Protein AF-A0A1Q3RLN7-F1 (afdb_monomer)

Secondary structure (DSSP, 8-state):
-------TTSHHHHTTTEEEBTTS-EEEHHHHTT--HHHHTTBTT--HHHHHHHHHHHHHH-S-SSGGGGGGSTT--HHHHHHHH-----

Nearest PDB structures (foldseek):
  2edu-assembly1_A  TM=8.803E-01  e=1.850E-03  Homo sapiens
  3bzk-assembly1_A  TM=9.707E-01  e=1.228E-02  Pseudomonas aeruginosa
  2oce-assembly1_A  TM=9.574E-01  e=7.576E-02  Pseudomonas aeruginosa PAO1
  5ol9-assembly1_A  TM=7.012E-01  e=3.659E-02  Homo sapiens
  6rid-assembly1_B  TM=3.649E-01  e=2.156E+00  Vaccinia virus GLV-1h68

Mean predicted aligned error: 8.16 Å

Structure (mmCIF, N/CA/C/O backbone):
data_AF-A0A1Q3RLN7-F1
#
_entry.id   AF-A0A1Q3RLN7-F1
#
loop_
_atom_site.group_PDB
_atom_site.id
_atom_site.type_symbol
_atom_site.label_atom_id
_atom_site.label_alt_id
_atom_site.label_comp_id
_atom_site.label_asym_id
_atom_site.label_entity_id
_atom_site.label_seq_id
_atom_site.pdbx_PDB_ins_code
_atom_site.Cartn_x
_atom_site.Cartn_y
_atom_site.Cartn_z
_atom_site.occupancy
_atom_site.B_iso_or_equiv
_atom_site.auth_seq_id
_atom_site.auth_comp_id
_atom_site.auth_asym_id
_atom_site.auth_atom_id
_atom_site.pdbx_PDB_model_num
ATOM 1 N N . MET A 1 1 ? -18.219 28.544 -2.521 1.00 46.22 1 MET A N 1
ATOM 2 C CA . MET A 1 1 ? -17.900 27.933 -3.828 1.00 46.22 1 MET A CA 1
ATOM 3 C C . MET A 1 1 ? -17.042 26.720 -3.525 1.00 46.22 1 MET A C 1
ATOM 5 O O . MET A 1 1 ? -15.967 26.913 -2.976 1.00 46.22 1 MET A O 1
ATOM 9 N N . GLY A 1 2 ? -17.552 25.513 -3.766 1.00 42.66 2 GLY A N 1
ATOM 10 C CA . GLY A 1 2 ? -16.890 24.253 -3.411 1.00 42.66 2 GLY A CA 1
ATOM 11 C C . GLY A 1 2 ? -17.769 23.385 -2.517 1.00 42.66 2 GLY A C 1
ATOM 12 O O . GLY A 1 2 ? -17.465 23.193 -1.347 1.00 42.66 2 GLY A O 1
ATOM 13 N N . GLU A 1 3 ? -18.899 22.937 -3.056 1.00 49.66 3 GLU A N 1
ATOM 14 C CA . GLU A 1 3 ? -19.680 21.849 -2.473 1.00 49.66 3 GLU A CA 1
ATOM 15 C C . GLU A 1 3 ? -18.854 20.559 -2.550 1.00 49.66 3 GLU A C 1
ATOM 17 O O . GLU A 1 3 ? -18.391 20.187 -3.626 1.00 49.66 3 GLU A O 1
ATOM 22 N N . ALA A 1 4 ? -18.685 19.866 -1.428 1.00 47.47 4 ALA A N 1
ATOM 23 C CA . ALA A 1 4 ? -18.349 18.450 -1.432 1.00 47.47 4 ALA A CA 1
ATOM 24 C C . ALA A 1 4 ? -19.325 17.753 -0.489 1.00 47.47 4 ALA A C 1
ATOM 26 O O . ALA A 1 4 ? -19.112 17.609 0.712 1.00 47.47 4 ALA A O 1
ATOM 27 N N . VAL A 1 5 ? -20.458 17.420 -1.094 1.00 47.47 5 VAL A N 1
ATOM 28 C CA . VAL A 1 5 ? -21.442 16.450 -0.643 1.00 47.47 5 VAL A CA 1
ATOM 29 C C . VAL A 1 5 ? -20.751 15.194 -0.097 1.00 47.47 5 VAL A C 1
ATOM 31 O O . VAL A 1 5 ? -20.230 14.379 -0.850 1.00 47.47 5 VAL A O 1
ATOM 34 N N . THR A 1 6 ? -20.770 14.987 1.217 1.00 48.53 6 THR A N 1
ATOM 35 C CA . THR A 1 6 ? -20.630 13.642 1.789 1.00 48.53 6 THR A CA 1
ATOM 36 C C . THR A 1 6 ? -22.014 13.002 1.820 1.00 48.53 6 THR A C 1
ATOM 38 O O . THR A 1 6 ? -22.591 12.741 2.873 1.00 48.53 6 THR A O 1
ATOM 41 N N . ASP A 1 7 ? -22.581 12.795 0.626 1.00 43.16 7 ASP A N 1
ATOM 42 C CA . ASP A 1 7 ? -23.738 11.922 0.469 1.00 43.16 7 ASP A CA 1
ATOM 43 C C . ASP A 1 7 ? -23.272 10.481 0.708 1.00 43.16 7 ASP A C 1
ATOM 45 O O . ASP A 1 7 ? -22.518 9.885 -0.065 1.00 43.16 7 ASP A O 1
ATOM 49 N N . ASN A 1 8 ? -23.687 9.954 1.853 1.00 48.88 8 ASN A N 1
ATOM 50 C CA . ASN A 1 8 ? -23.270 8.672 2.404 1.00 48.88 8 ASN A CA 1
ATOM 51 C C . ASN A 1 8 ? -24.007 7.479 1.748 1.00 48.88 8 ASN A C 1
ATOM 53 O O . ASN A 1 8 ? -24.222 6.458 2.392 1.00 48.88 8 ASN A O 1
ATOM 57 N N . SER A 1 9 ? -24.446 7.610 0.486 1.00 42.25 9 SER A N 1
ATOM 58 C CA . SER A 1 9 ? -25.119 6.543 -0.281 1.00 42.25 9 SER A CA 1
ATOM 59 C C . SER A 1 9 ? -24.479 6.232 -1.642 1.00 42.25 9 SER A C 1
ATOM 61 O O . SER A 1 9 ? -24.860 5.245 -2.261 1.00 42.25 9 SER A O 1
ATOM 63 N N . SER A 1 10 ? -23.463 6.987 -2.081 1.00 47.78 10 SER A N 1
ATOM 64 C CA . SER A 1 10 ? -22.672 6.670 -3.296 1.00 47.78 10 SER A CA 1
ATOM 65 C C . SER A 1 10 ? -21.234 6.211 -2.998 1.00 47.78 10 SER A C 1
ATOM 67 O O . SER A 1 10 ? -20.443 5.979 -3.909 1.00 47.78 10 SER A O 1
ATOM 69 N N . GLN A 1 11 ? -20.869 6.077 -1.719 1.00 46.25 11 GLN A N 1
ATOM 70 C CA . GLN A 1 11 ? -19.492 5.781 -1.297 1.00 46.25 11 GLN A CA 1
ATOM 71 C C . GLN A 1 11 ? -19.049 4.325 -1.539 1.00 46.25 11 GLN A C 1
ATOM 73 O O . GLN A 1 11 ? -17.858 4.037 -1.479 1.00 46.25 11 GLN A O 1
ATOM 78 N N . ASN A 1 12 ? -19.966 3.408 -1.866 1.00 48.66 12 ASN A N 1
ATOM 79 C CA . ASN A 1 12 ? -19.619 1.996 -2.071 1.00 48.66 12 ASN A CA 1
ATOM 80 C C . ASN A 1 12 ? -18.971 1.700 -3.442 1.00 48.66 12 ASN A C 1
ATOM 82 O O . ASN A 1 12 ? -18.243 0.718 -3.556 1.00 48.66 12 ASN A O 1
ATOM 86 N N . ASP A 1 13 ? -19.155 2.556 -4.455 1.00 53.50 13 ASP A N 1
ATOM 87 C CA . ASP A 1 13 ? -18.584 2.352 -5.800 1.00 53.50 13 ASP A CA 1
ATOM 88 C C . ASP A 1 13 ? -17.207 3.026 -5.996 1.00 53.50 13 ASP A C 1
ATOM 90 O O . ASP A 1 13 ? -16.407 2.592 -6.825 1.00 53.50 13 ASP A O 1
ATOM 94 N N . LEU A 1 14 ? -16.873 4.061 -5.212 1.00 53.81 14 LEU A N 1
ATOM 95 C CA . LEU A 1 14 ? -15.588 4.780 -5.327 1.00 53.81 14 LEU A CA 1
ATOM 96 C C . LEU A 1 14 ? -14.437 4.115 -4.558 1.00 53.81 14 LEU A C 1
ATOM 98 O O . LEU A 1 14 ? -13.272 4.273 -4.934 1.00 53.81 14 LEU A O 1
ATOM 102 N N . ASN A 1 15 ? -14.762 3.313 -3.543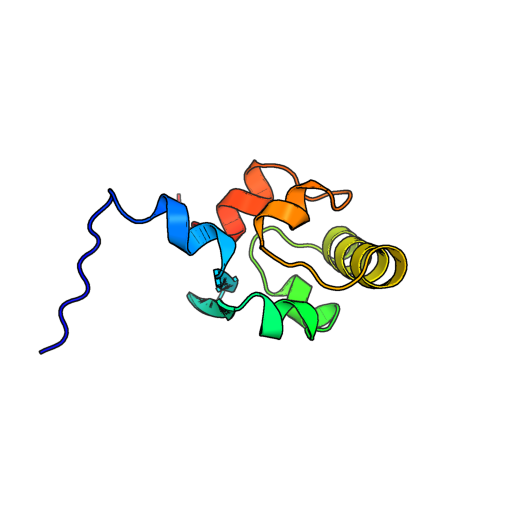 1.00 59.09 15 ASN A N 1
ATOM 103 C CA . ASN A 1 15 ? -13.800 2.579 -2.719 1.00 59.09 15 ASN A CA 1
ATOM 104 C C . ASN A 1 15 ? -13.037 1.485 -3.497 1.00 59.09 15 ASN A C 1
ATOM 106 O O . ASN A 1 15 ? -12.027 0.980 -3.023 1.00 59.09 15 ASN A O 1
ATOM 110 N N . SER A 1 16 ? -13.450 1.143 -4.723 1.00 64.56 16 SER A N 1
ATOM 111 C CA . SER A 1 16 ? -12.665 0.248 -5.591 1.00 64.56 16 SER A CA 1
ATOM 112 C C . SER A 1 16 ? -11.523 0.954 -6.335 1.00 64.56 16 SER A C 1
ATOM 114 O O . SER A 1 16 ? -10.566 0.295 -6.746 1.00 64.56 16 SER A O 1
ATOM 116 N N . LEU A 1 17 ? -11.587 2.279 -6.504 1.00 71.94 17 LEU A N 1
ATOM 117 C CA . LEU A 1 17 ? -10.707 3.023 -7.417 1.00 71.94 17 LEU A CA 1
ATOM 118 C C . LEU A 1 17 ? -9.662 3.893 -6.711 1.00 71.94 17 LEU A C 1
ATOM 120 O O . LEU A 1 17 ? -8.637 4.217 -7.324 1.00 71.94 17 LEU A O 1
ATOM 124 N N . TYR A 1 18 ? -9.896 4.248 -5.444 1.00 83.19 18 TYR A N 1
ATOM 125 C CA . TYR A 1 18 ? -9.050 5.173 -4.693 1.00 83.19 18 TYR A CA 1
ATOM 126 C C . TYR A 1 18 ? -8.763 4.711 -3.267 1.00 83.19 18 TYR A C 1
ATOM 128 O O . TYR A 1 18 ? -9.602 4.098 -2.618 1.00 83.19 18 TYR A O 1
ATOM 136 N N . ALA A 1 19 ? -7.581 5.077 -2.781 1.00 86.44 19 ALA A N 1
ATOM 137 C CA . ALA A 1 19 ? -7.124 4.876 -1.415 1.00 86.44 19 ALA A CA 1
ATOM 138 C C . ALA A 1 19 ? -6.550 6.164 -0.838 1.00 86.44 19 ALA A C 1
ATOM 140 O O . ALA A 1 19 ? -6.137 7.054 -1.584 1.00 86.44 19 ALA A O 1
ATOM 141 N N . PHE A 1 20 ? -6.445 6.230 0.485 1.00 83.81 20 PHE A N 1
ATOM 142 C CA . PHE A 1 20 ? -5.947 7.408 1.182 1.00 83.81 20 PHE A CA 1
ATOM 143 C C . PHE A 1 20 ? -4.664 7.102 1.952 1.00 83.81 20 PHE A C 1
ATOM 145 O O . PHE A 1 20 ? -4.564 6.134 2.711 1.00 83.81 20 PHE A O 1
ATOM 152 N N . GLN A 1 21 ? -3.656 7.949 1.752 1.00 85.38 21 GLN A N 1
ATOM 153 C CA . GLN A 1 21 ? -2.419 7.914 2.530 1.00 85.38 21 GLN A CA 1
ATOM 154 C C . GLN A 1 21 ? -2.619 8.525 3.922 1.00 85.38 21 GLN A C 1
ATOM 156 O O . GLN A 1 21 ? -3.616 9.192 4.191 1.00 85.38 21 GLN A O 1
ATOM 161 N N . ARG A 1 22 ? -1.628 8.355 4.808 1.00 81.06 22 ARG A N 1
ATOM 162 C CA . ARG A 1 22 ? -1.640 8.933 6.169 1.00 81.06 22 ARG A CA 1
ATOM 163 C C . ARG A 1 22 ? -1.776 10.454 6.205 1.00 81.06 22 ARG A C 1
ATOM 165 O O . ARG A 1 22 ? -2.299 10.984 7.175 1.00 81.06 22 ARG A O 1
ATOM 172 N N . ASP A 1 23 ? -1.308 11.120 5.158 1.00 81.12 23 ASP A N 1
ATOM 173 C CA . ASP A 1 23 ? -1.381 12.574 4.987 1.00 81.12 23 ASP A CA 1
ATOM 174 C C . ASP A 1 23 ? -2.737 13.046 4.412 1.00 81.12 23 ASP A C 1
ATOM 176 O O . ASP A 1 23 ? -2.957 14.232 4.209 1.00 81.12 23 ASP A O 1
ATOM 180 N N . GLY A 1 24 ? -3.664 12.123 4.123 1.00 80.69 24 GLY A N 1
ATOM 181 C CA . GLY A 1 24 ? -4.962 12.424 3.503 1.00 80.69 24 GLY A CA 1
ATOM 182 C C . GLY A 1 24 ? -4.934 12.477 1.972 1.00 80.69 24 GLY A C 1
ATOM 183 O O . GLY A 1 24 ? -5.976 12.637 1.341 1.00 80.69 24 GLY A O 1
ATOM 184 N N . THR A 1 25 ? -3.767 12.296 1.352 1.00 84.56 25 THR A N 1
ATOM 185 C CA . THR A 1 25 ? -3.621 12.267 -0.109 1.00 84.56 25 THR A CA 1
ATOM 186 C C . THR A 1 25 ? -4.346 11.071 -0.721 1.00 84.56 25 THR A C 1
ATOM 188 O O . THR A 1 25 ? -4.045 9.919 -0.394 1.00 84.56 25 THR A O 1
ATOM 191 N N . GLN A 1 26 ? -5.253 11.355 -1.656 1.00 86.69 26 GLN A N 1
ATOM 192 C CA . GLN A 1 26 ? -5.949 10.358 -2.464 1.00 86.69 26 GLN A CA 1
ATOM 193 C C . GLN A 1 26 ? -5.021 9.799 -3.549 1.00 86.69 26 GLN A C 1
ATOM 195 O O . GLN A 1 26 ? -4.332 10.543 -4.246 1.00 86.69 26 GLN A O 1
ATOM 200 N N . VAL A 1 27 ? -5.022 8.48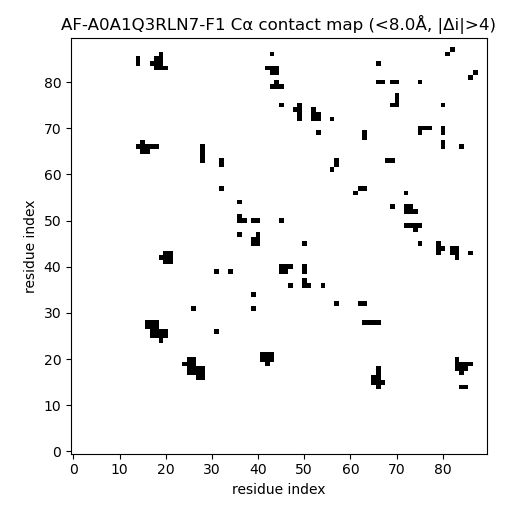0 -3.703 1.00 89.44 27 VAL A N 1
ATOM 201 C CA . VAL A 1 27 ? -4.178 7.737 -4.640 1.00 89.44 27 VAL A CA 1
ATOM 202 C C . VAL A 1 27 ? -5.060 6.810 -5.457 1.00 89.44 27 VAL A C 1
ATOM 204 O O . VAL A 1 27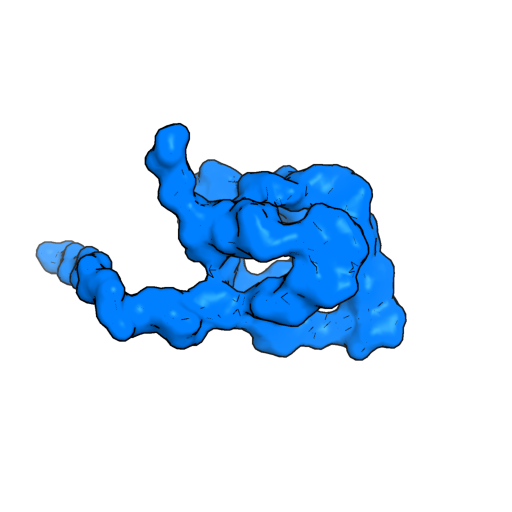 ? -5.832 6.034 -4.898 1.00 89.44 27 VAL A O 1
ATOM 207 N N . SER A 1 28 ? -4.940 6.870 -6.782 1.00 91.31 28 SER A N 1
ATOM 208 C CA . SER A 1 28 ? -5.646 5.947 -7.671 1.00 91.31 28 SER A CA 1
ATOM 209 C C . SER A 1 28 ? -4.954 4.588 -7.755 1.00 91.31 28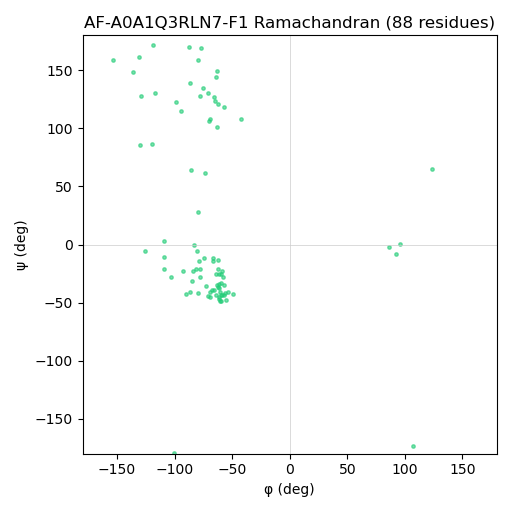 SER A C 1
ATOM 211 O O . SER A 1 28 ? -3.745 4.469 -7.531 1.00 91.31 28 SER A O 1
ATOM 213 N N . ILE A 1 29 ? -5.699 3.555 -8.150 1.00 88.94 29 ILE A N 1
ATOM 214 C CA . ILE A 1 29 ? -5.147 2.203 -8.312 1.00 88.94 29 ILE A CA 1
ATOM 215 C C . ILE A 1 29 ? -3.962 2.154 -9.295 1.00 88.94 29 ILE A C 1
ATOM 217 O O . ILE A 1 29 ? -2.988 1.440 -9.072 1.00 88.94 29 ILE A O 1
ATOM 221 N N . GLU A 1 30 ? -3.975 2.973 -10.351 1.00 90.12 30 GLU A N 1
ATOM 222 C CA . GLU A 1 30 ? -2.872 3.069 -11.314 1.00 90.12 30 GLU A CA 1
ATOM 223 C C . GLU A 1 30 ? -1.588 3.635 -10.699 1.00 90.12 30 GLU A C 1
ATOM 225 O O . GLU A 1 30 ? -0.491 3.175 -11.026 1.00 90.12 30 GLU A O 1
ATOM 230 N N . GLN A 1 31 ? -1.710 4.635 -9.818 1.00 91.56 31 GLN A N 1
ATOM 231 C CA . GLN A 1 31 ? -0.572 5.165 -9.070 1.00 91.56 31 GLN A CA 1
ATOM 232 C C . GLN A 1 31 ? -0.086 4.135 -8.054 1.00 91.56 31 GLN A C 1
ATOM 234 O O . GLN A 1 31 ? 1.106 3.847 -8.008 1.00 91.56 31 GLN A O 1
ATOM 239 N N . PHE A 1 32 ? -1.004 3.505 -7.322 1.00 91.62 32 PHE A N 1
ATOM 240 C CA . PHE A 1 32 ? -0.694 2.449 -6.359 1.00 91.62 32 PHE A CA 1
ATOM 241 C C . PHE A 1 32 ? 0.067 1.278 -6.998 1.00 91.62 32 PHE A C 1
ATOM 243 O O . PHE A 1 32 ? 1.076 0.803 -6.478 1.00 91.62 32 PHE A O 1
ATOM 250 N N . ASN A 1 33 ? -0.334 0.878 -8.205 1.00 92.00 33 ASN A N 1
ATOM 251 C CA . ASN A 1 33 ? 0.352 -0.129 -9.012 1.00 92.00 33 ASN A CA 1
ATOM 252 C C . ASN A 1 33 ? 1.780 0.247 -9.426 1.00 92.00 33 ASN A C 1
ATOM 254 O O . ASN A 1 33 ? 2.508 -0.628 -9.893 1.00 92.00 33 ASN A O 1
ATOM 258 N N . LYS A 1 34 ? 2.196 1.505 -9.274 1.00 92.06 34 LYS A N 1
ATOM 259 C CA . LYS A 1 34 ? 3.551 1.993 -9.578 1.00 92.06 34 LYS A CA 1
ATOM 260 C C . LYS A 1 34 ? 4.354 2.335 -8.323 1.00 92.06 34 LYS A C 1
ATOM 262 O O . LYS A 1 34 ? 5.563 2.519 -8.427 1.00 92.06 34 LYS A O 1
ATOM 267 N N . MET A 1 35 ? 3.712 2.368 -7.157 1.00 93.62 35 MET A N 1
ATOM 268 C CA . MET A 1 35 ? 4.354 2.699 -5.888 1.00 93.62 35 MET A CA 1
ATOM 269 C C . MET A 1 35 ? 5.431 1.689 -5.498 1.00 93.62 35 MET A C 1
ATOM 271 O O . MET A 1 35 ? 5.366 0.491 -5.824 1.00 93.62 35 MET A O 1
ATOM 275 N N . THR A 1 36 ? 6.433 2.206 -4.791 1.00 93.38 36 THR A N 1
ATOM 276 C CA . THR A 1 36 ? 7.530 1.430 -4.213 1.00 93.38 36 THR A CA 1
ATOM 277 C C . THR A 1 36 ? 7.157 0.907 -2.829 1.00 93.38 36 THR A C 1
ATOM 279 O O . THR A 1 36 ? 6.158 1.302 -2.231 1.00 93.38 36 THR A O 1
ATOM 282 N N . LEU A 1 37 ? 7.990 0.015 -2.291 1.00 92.19 37 LEU A N 1
ATOM 283 C CA . LEU A 1 37 ? 7.812 -0.531 -0.946 1.00 92.19 37 LEU A CA 1
ATOM 284 C C . LEU A 1 37 ? 7.685 0.572 0.117 1.00 92.19 37 LEU A C 1
ATOM 286 O O . LEU A 1 37 ? 6.865 0.454 1.025 1.00 92.19 37 LEU A O 1
ATOM 290 N N . GLU A 1 38 ? 8.487 1.631 0.007 1.00 92.12 38 GLU A N 1
ATOM 291 C CA . GLU A 1 38 ? 8.482 2.746 0.958 1.00 92.12 38 GLU A CA 1
ATOM 292 C C . GLU A 1 38 ? 7.203 3.579 0.862 1.00 92.12 38 GLU A C 1
ATOM 294 O O . GLU A 1 38 ? 6.620 3.910 1.892 1.00 92.12 38 GLU A O 1
ATOM 299 N N . GLU A 1 39 ? 6.706 3.838 -0.349 1.00 91.88 39 GLU A N 1
ATOM 300 C CA . GLU A 1 39 ? 5.442 4.558 -0.537 1.00 91.88 39 GLU A CA 1
ATOM 301 C C . GLU A 1 39 ? 4.241 3.750 -0.042 1.00 91.88 39 GLU A C 1
ATOM 303 O O . GLU A 1 39 ? 3.364 4.284 0.632 1.00 91.88 39 GLU A O 1
ATOM 308 N N . LEU A 1 40 ? 4.233 2.434 -0.272 1.00 91.62 40 LEU A N 1
ATOM 309 C CA . LEU A 1 40 ? 3.194 1.547 0.257 1.00 91.62 40 LEU A CA 1
ATOM 310 C C . LEU A 1 40 ? 3.164 1.549 1.795 1.00 91.62 40 LEU A C 1
ATOM 312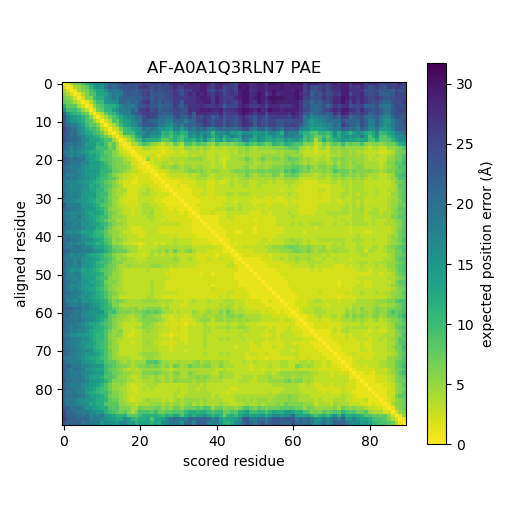 O O . LEU A 1 40 ? 2.091 1.483 2.391 1.00 91.62 40 LEU A O 1
ATOM 316 N N . LYS A 1 41 ? 4.319 1.685 2.460 1.00 91.44 41 LYS A N 1
ATOM 317 C CA . LYS A 1 41 ? 4.400 1.830 3.928 1.00 91.44 41 LYS A CA 1
ATOM 318 C C . LYS A 1 41 ? 3.801 3.148 4.440 1.00 91.44 41 LYS A C 1
ATOM 320 O O . LYS A 1 41 ? 3.559 3.267 5.642 1.00 91.44 41 LYS A O 1
ATOM 325 N N . ASN A 1 42 ? 3.543 4.123 3.565 1.00 89.56 42 ASN A N 1
ATOM 326 C CA . ASN A 1 42 ? 2.921 5.395 3.931 1.00 89.56 42 ASN A CA 1
ATOM 327 C C . ASN A 1 42 ? 1.389 5.312 4.075 1.00 89.56 42 ASN A C 1
ATOM 329 O O . ASN A 1 42 ? 0.748 6.273 4.502 1.00 89.56 42 ASN A O 1
ATOM 333 N N . PHE A 1 43 ? 0.784 4.167 3.754 1.00 88.81 43 PHE A N 1
ATOM 334 C CA . PHE A 1 43 ? -0.646 3.937 3.938 1.00 88.81 43 PHE A CA 1
ATOM 335 C C . PHE A 1 43 ? -0.945 3.424 5.345 1.00 88.81 43 PHE A C 1
ATOM 337 O O . PHE A 1 43 ? -0.251 2.563 5.896 1.00 88.81 43 PHE A O 1
ATOM 344 N N . THR A 1 44 ? -2.026 3.924 5.936 1.00 84.38 44 THR A N 1
ATOM 345 C CA . THR A 1 44 ? -2.473 3.475 7.255 1.00 84.38 44 THR A CA 1
ATOM 346 C C . THR A 1 44 ? -2.838 1.991 7.209 1.00 84.38 44 THR A C 1
ATOM 348 O O . THR A 1 44 ? -3.715 1.574 6.464 1.00 84.38 44 THR A O 1
ATOM 351 N N . GLY A 1 45 ? -2.171 1.167 8.023 1.00 83.06 45 GLY A N 1
ATOM 352 C CA . GLY A 1 45 ? -2.430 -0.278 8.094 1.00 83.06 45 GLY A CA 1
ATOM 353 C C . GLY A 1 45 ? -1.571 -1.148 7.165 1.00 83.06 45 GLY A C 1
ATOM 354 O O . GLY A 1 45 ? -1.555 -2.376 7.345 1.00 83.06 45 GLY A O 1
ATOM 355 N N . ILE A 1 46 ? -0.789 -0.547 6.260 1.00 89.62 46 ILE A N 1
ATOM 356 C CA . ILE A 1 46 ? 0.236 -1.243 5.471 1.00 89.62 46 ILE A CA 1
ATOM 357 C C . ILE A 1 46 ? 1.590 -1.113 6.175 1.00 89.62 46 ILE A C 1
ATOM 359 O O . ILE A 1 46 ? 2.146 -0.032 6.328 1.00 89.62 46 ILE A O 1
ATOM 363 N N . GLY A 1 47 ? 2.121 -2.250 6.627 1.00 89.06 47 GLY A N 1
ATOM 364 C CA . GLY A 1 47 ? 3.488 -2.356 7.142 1.00 89.06 47 GLY A CA 1
ATOM 365 C C . GLY A 1 47 ? 4.435 -2.947 6.100 1.00 89.06 47 GLY A C 1
ATOM 366 O O . GLY A 1 47 ? 4.009 -3.329 5.015 1.00 89.06 47 GLY A O 1
ATOM 367 N N . GLU A 1 48 ? 5.708 -3.103 6.455 1.00 91.88 48 GLU A N 1
ATOM 368 C CA . GLU A 1 48 ? 6.749 -3.631 5.559 1.00 91.88 48 GLU A CA 1
ATOM 369 C C . GLU A 1 48 ? 6.409 -5.001 4.957 1.00 91.88 48 GLU A C 1
ATOM 371 O O . GLU A 1 48 ? 6.466 -5.172 3.742 1.00 91.88 48 GLU A O 1
ATOM 376 N N . VAL A 1 49 ? 5.957 -5.946 5.788 1.00 92.19 49 VAL A N 1
ATOM 377 C CA . VAL A 1 49 ? 5.545 -7.289 5.343 1.00 92.19 49 VAL A CA 1
ATOM 378 C C . VAL A 1 49 ? 4.385 -7.215 4.347 1.00 92.19 49 VAL A C 1
ATOM 380 O O . VAL A 1 49 ? 4.356 -7.936 3.354 1.00 92.19 49 VAL A O 1
ATOM 383 N N . THR A 1 50 ? 3.426 -6.322 4.598 1.00 91.88 50 THR A N 1
ATOM 384 C CA . THR A 1 50 ? 2.263 -6.130 3.728 1.00 91.88 50 THR A CA 1
ATOM 385 C C . THR A 1 50 ? 2.672 -5.470 2.410 1.00 91.88 50 THR A C 1
ATOM 387 O O . THR A 1 50 ? 2.275 -5.940 1.352 1.00 91.88 50 THR A O 1
ATOM 390 N N . ALA A 1 51 ? 3.517 -4.438 2.457 1.00 93.56 51 ALA A N 1
ATOM 391 C CA . ALA A 1 51 ? 4.063 -3.774 1.277 1.00 93.56 51 ALA A CA 1
ATOM 392 C C . ALA A 1 51 ? 4.849 -4.746 0.383 1.00 93.56 51 ALA A C 1
ATOM 394 O O . ALA A 1 51 ? 4.657 -4.760 -0.831 1.00 93.56 51 ALA A O 1
ATOM 395 N N . GLN A 1 52 ? 5.677 -5.612 0.975 1.00 94.19 52 GLN A N 1
ATOM 396 C CA . GLN A 1 52 ? 6.357 -6.674 0.232 1.00 94.19 52 GLN A CA 1
ATOM 397 C C . GLN A 1 52 ? 5.369 -7.639 -0.419 1.00 94.19 52 GLN A C 1
ATOM 399 O O . GLN A 1 52 ? 5.516 -7.944 -1.598 1.00 94.19 52 GLN A O 1
ATOM 404 N N . ALA A 1 53 ? 4.342 -8.077 0.311 1.00 93.62 53 ALA A N 1
ATOM 405 C CA . ALA A 1 53 ? 3.335 -8.981 -0.231 1.00 93.62 53 ALA A CA 1
ATOM 406 C C . ALA A 1 53 ? 2.578 -8.366 -1.422 1.00 93.62 53 ALA A C 1
ATOM 408 O O . ALA A 1 53 ? 2.310 -9.073 -2.390 1.00 93.62 53 ALA A O 1
ATOM 409 N N . ILE A 1 54 ? 2.289 -7.059 -1.392 1.00 92.69 54 ILE A N 1
ATOM 410 C CA . ILE A 1 54 ? 1.674 -6.330 -2.515 1.00 92.69 54 ILE A CA 1
ATOM 411 C C . ILE A 1 54 ? 2.590 -6.380 -3.742 1.00 92.69 54 ILE A C 1
ATOM 413 O O . ILE A 1 54 ? 2.135 -6.687 -4.843 1.00 92.69 54 ILE A O 1
ATOM 417 N N . LEU A 1 55 ? 3.887 -6.111 -3.563 1.00 92.19 55 LEU A N 1
ATOM 418 C CA . 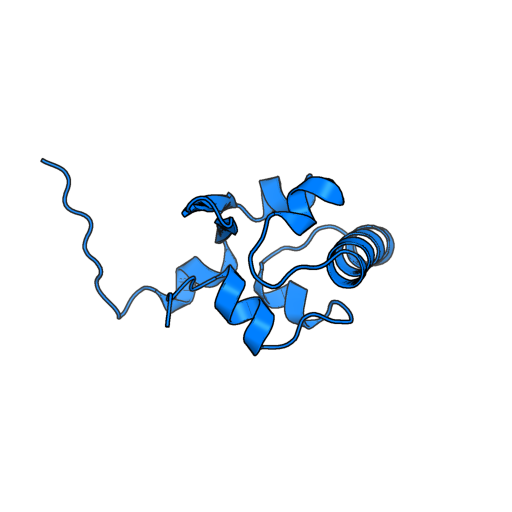LEU A 1 55 ? 4.857 -6.166 -4.657 1.00 92.19 55 LEU A CA 1
ATOM 419 C C . LEU A 1 55 ? 5.009 -7.583 -5.214 1.00 92.19 55 LEU A C 1
ATOM 421 O O . LEU A 1 55 ? 5.034 -7.746 -6.433 1.00 92.19 55 LEU A O 1
ATOM 425 N N . SER A 1 56 ? 5.086 -8.601 -4.355 1.00 92.75 56 SER A N 1
ATOM 426 C CA . SER A 1 56 ? 5.137 -10.005 -4.776 1.00 92.75 56 SER A CA 1
ATOM 427 C C . SER A 1 56 ? 3.890 -10.391 -5.563 1.00 92.75 56 SER A C 1
ATOM 429 O O . SER A 1 56 ? 4.013 -10.877 -6.683 1.00 92.75 56 SER A O 1
ATOM 431 N N . TYR A 1 57 ? 2.701 -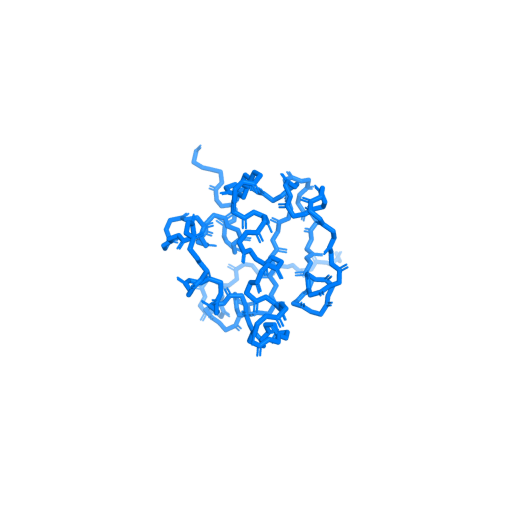10.066 -5.046 1.00 93.50 57 TYR A N 1
ATOM 432 C CA . TYR A 1 57 ? 1.443 -10.314 -5.746 1.00 93.50 57 TYR A CA 1
ATOM 433 C C . TYR A 1 57 ? 1.434 -9.633 -7.115 1.00 93.50 57 TYR A C 1
ATOM 435 O O . TYR A 1 57 ? 1.095 -10.268 -8.108 1.00 93.50 57 TYR A O 1
ATOM 443 N N . ARG A 1 58 ? 1.900 -8.379 -7.204 1.00 90.81 58 ARG A N 1
ATOM 444 C CA . ARG A 1 58 ? 1.980 -7.656 -8.479 1.00 90.81 58 ARG A CA 1
ATOM 445 C C . ARG A 1 58 ? 2.920 -8.314 -9.489 1.00 90.81 58 ARG A C 1
ATOM 447 O O . ARG A 1 58 ? 2.644 -8.288 -10.683 1.00 90.81 58 ARG A O 1
ATOM 454 N N . ASN A 1 59 ? 4.027 -8.891 -9.023 1.00 90.44 59 ASN A N 1
ATOM 455 C CA . ASN A 1 59 ? 4.970 -9.611 -9.881 1.00 90.44 59 ASN A CA 1
ATOM 456 C C . ASN A 1 59 ? 4.422 -10.969 -10.346 1.00 90.44 59 ASN A C 1
ATOM 458 O O . ASN A 1 59 ? 4.690 -11.369 -11.473 1.00 90.44 59 ASN A O 1
ATOM 462 N N . GLU A 1 60 ? 3.665 -11.674 -9.502 1.00 92.56 60 GLU A N 1
ATOM 463 C CA . GLU A 1 60 ? 3.146 -13.014 -9.814 1.00 92.56 60 GLU A CA 1
ATOM 464 C C . GLU A 1 60 ? 1.813 -12.993 -10.577 1.00 92.56 60 GLU A C 1
ATOM 466 O O . GLU A 1 60 ? 1.596 -13.805 -11.475 1.00 92.56 60 GLU A O 1
ATOM 471 N N . LYS A 1 61 ? 0.900 -12.091 -10.204 1.00 91.62 61 LYS A N 1
ATOM 472 C CA . LYS A 1 61 ? -0.468 -11.995 -10.740 1.00 91.62 61 LYS A CA 1
ATOM 473 C C . LYS A 1 61 ? -0.641 -10.860 -11.743 1.00 91.62 61 LYS A C 1
ATOM 475 O O . LYS A 1 61 ? -1.481 -10.973 -12.630 1.00 91.62 61 LYS A O 1
ATO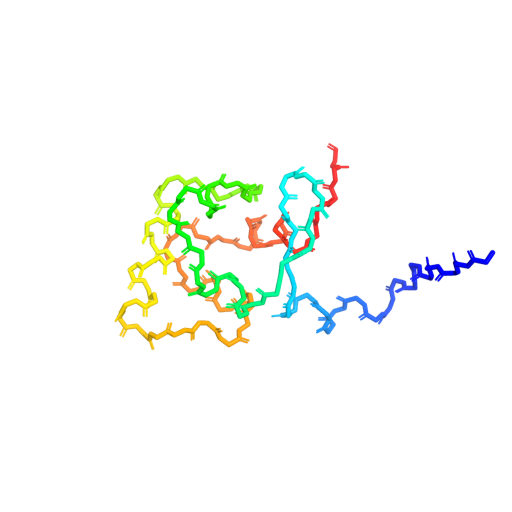M 480 N N . GLY A 1 62 ? 0.150 -9.798 -11.618 1.00 89.62 62 GL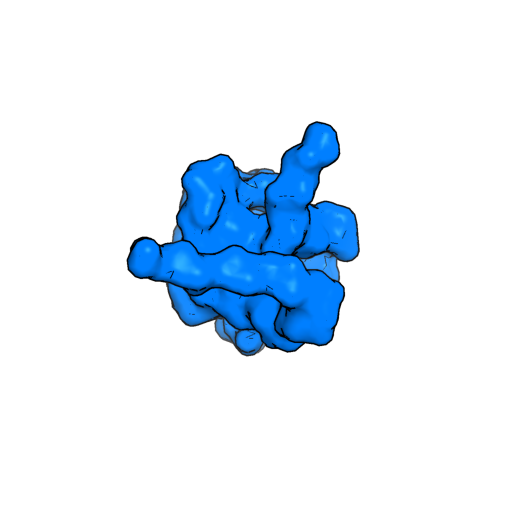Y A N 1
ATOM 481 C CA . GLY A 1 62 ? 0.009 -8.572 -12.400 1.00 89.62 62 GLY A CA 1
ATOM 482 C C . GLY A 1 62 ? -0.556 -7.405 -11.589 1.00 89.62 62 GLY A C 1
ATOM 483 O O . GLY A 1 62 ? -0.696 -7.467 -10.371 1.00 89.62 62 GLY A O 1
ATOM 484 N N . GLN A 1 63 ? -0.833 -6.299 -12.275 1.00 90.38 63 GLN A N 1
ATOM 485 C CA . GLN A 1 63 ? -1.368 -5.081 -11.661 1.00 90.38 63 GLN A CA 1
ATOM 486 C C . GLN A 1 63 ? -2.763 -5.310 -11.072 1.00 90.38 63 GLN A C 1
ATOM 488 O O . GLN A 1 63 ? -3.567 -6.036 -11.647 1.00 90.38 63 GLN A O 1
ATOM 493 N N . PHE A 1 64 ? -3.045 -4.650 -9.951 1.00 90.62 64 PHE A N 1
ATOM 494 C CA . PHE A 1 64 ? -4.365 -4.660 -9.332 1.00 90.62 64 PHE A CA 1
ATOM 495 C C . PHE A 1 64 ? -5.339 -3.848 -10.188 1.00 90.62 64 PHE A C 1
ATOM 497 O O . PHE A 1 64 ? -5.045 -2.705 -10.544 1.00 90.62 64 PHE A O 1
ATOM 504 N N . ALA A 1 65 ? -6.502 -4.405 -10.500 1.00 88.31 65 ALA A N 1
ATOM 505 C CA . ALA A 1 65 ? -7.579 -3.686 -11.171 1.00 88.31 65 ALA A CA 1
ATOM 506 C C . ALA A 1 65 ? -8.349 -2.787 -10.194 1.00 88.31 65 ALA A C 1
ATOM 508 O O . ALA A 1 65 ? -8.912 -1.765 -10.586 1.00 88.31 65 ALA A O 1
ATOM 509 N N . SER A 1 66 ? -8.390 -3.158 -8.914 1.00 88.75 66 SER A N 1
ATOM 510 C CA . SER A 1 66 ? -9.095 -2.415 -7.867 1.00 88.75 66 SER A CA 1
ATOM 511 C C . SER A 1 66 ? -8.464 -2.661 -6.503 1.00 88.75 66 SER A C 1
ATOM 513 O O . SER A 1 66 ? -7.798 -3.674 -6.287 1.00 88.75 66 SER A O 1
ATOM 515 N N . PHE A 1 67 ? -8.699 -1.751 -5.559 1.00 88.19 67 PHE A N 1
ATOM 516 C CA . PHE A 1 67 ? -8.201 -1.913 -4.193 1.00 88.19 67 PHE A CA 1
ATOM 517 C C . PHE A 1 67 ? -8.803 -3.126 -3.477 1.00 88.19 67 PHE A C 1
ATOM 519 O O . PHE A 1 67 ? -8.141 -3.699 -2.618 1.00 88.19 67 PHE A O 1
ATOM 526 N N . ASP A 1 68 ? -9.999 -3.573 -3.865 1.00 87.25 68 ASP A N 1
ATOM 527 C CA . ASP A 1 68 ? -10.620 -4.774 -3.300 1.00 87.25 68 ASP A CA 1
ATOM 528 C C . ASP A 1 68 ? -9.753 -6.027 -3.512 1.00 87.25 68 ASP A C 1
ATOM 530 O O . ASP A 1 68 ? -9.630 -6.860 -2.619 1.00 87.25 68 ASP A O 1
ATOM 534 N N . GLU A 1 69 ? -9.013 -6.112 -4.628 1.00 89.00 69 GLU A N 1
ATOM 535 C CA . GLU A 1 69 ? -8.099 -7.232 -4.882 1.00 89.00 69 GLU A CA 1
ATOM 536 C C . GLU A 1 69 ? -6.966 -7.338 -3.860 1.00 89.00 69 GLU A C 1
ATOM 538 O O . GLU A 1 69 ? -6.413 -8.428 -3.678 1.00 89.00 69 GLU A O 1
ATOM 543 N N . LEU A 1 70 ? -6.648 -6.249 -3.152 1.00 89.00 70 LEU A N 1
ATOM 544 C CA . LEU A 1 70 ? -5.678 -6.277 -2.066 1.00 89.00 70 LEU A CA 1
ATOM 545 C C . LEU A 1 70 ? -6.078 -7.258 -0.965 1.00 89.00 70 LEU A C 1
ATOM 547 O O . LEU A 1 70 ? -5.191 -7.751 -0.279 1.00 89.00 70 LEU A O 1
ATOM 551 N N . ILE A 1 71 ? -7.359 -7.615 -0.824 1.00 89.88 71 ILE A N 1
ATOM 552 C CA . ILE A 1 71 ? -7.793 -8.662 0.110 1.00 89.88 71 ILE A CA 1
ATOM 553 C C . ILE A 1 71 ? -7.155 -10.031 -0.181 1.00 89.88 71 ILE A C 1
ATOM 555 O O . ILE A 1 71 ? -6.986 -10.842 0.728 1.00 89.88 71 ILE A O 1
ATOM 559 N N . ASN A 1 72 ? -6.752 -10.285 -1.431 1.00 90.00 72 ASN A N 1
ATOM 560 C CA . ASN A 1 72 ? -6.053 -11.510 -1.827 1.00 90.00 72 ASN A CA 1
ATOM 561 C C . ASN A 1 72 ? -4.566 -11.483 -1.447 1.00 90.00 72 ASN A C 1
ATOM 563 O O . ASN A 1 72 ? -3.891 -12.516 -1.477 1.00 90.00 72 ASN A O 1
ATOM 567 N N . VAL A 1 73 ? -4.031 -10.313 -1.096 1.00 90.88 73 VAL A N 1
ATOM 568 C CA . VAL A 1 73 ? -2.635 -10.159 -0.702 1.00 90.88 73 VAL A CA 1
ATOM 569 C C . VAL A 1 73 ? -2.451 -10.646 0.728 1.00 90.88 73 VAL A C 1
ATOM 571 O O . VAL A 1 73 ? -3.097 -10.195 1.677 1.00 90.88 73 VAL A O 1
ATOM 574 N N . LYS A 1 74 ? -1.482 -11.542 0.913 1.00 87.38 74 LYS A N 1
ATOM 575 C CA . LYS A 1 74 ? -1.161 -12.104 2.225 1.00 87.38 74 LYS A CA 1
ATOM 576 C C . LYS A 1 74 ? -0.818 -10.996 3.231 1.00 87.38 74 LYS A C 1
ATOM 578 O O . LYS A 1 74 ? 0.170 -10.282 3.085 1.00 87.38 74 LYS A O 1
ATOM 583 N N . GLY A 1 75 ? -1.615 -10.895 4.294 1.00 87.00 75 GLY A N 1
ATOM 584 C CA . GLY A 1 75 ? -1.421 -9.912 5.367 1.00 87.00 75 GLY A CA 1
ATOM 585 C C . GLY A 1 75 ? -2.249 -8.631 5.230 1.00 87.00 75 GLY A C 1
ATOM 586 O O . GLY A 1 75 ? -2.159 -7.771 6.114 1.00 87.00 75 GLY A O 1
ATOM 587 N N . ILE A 1 76 ? -3.068 -8.514 4.181 1.00 89.94 76 ILE A N 1
ATOM 588 C CA . ILE A 1 76 ? -4.182 -7.568 4.099 1.00 89.94 76 ILE A CA 1
ATOM 589 C C . ILE A 1 76 ? -5.450 -8.339 4.454 1.00 89.94 76 ILE A C 1
ATOM 591 O O . ILE A 1 76 ? -5.758 -9.365 3.867 1.00 89.94 76 ILE A O 1
ATOM 595 N N . GLY A 1 77 ? -6.153 -7.870 5.478 1.00 87.69 77 GLY A N 1
ATOM 596 C CA . GLY A 1 77 ? -7.478 -8.374 5.831 1.00 87.69 77 GLY A CA 1
ATOM 597 C C . GLY A 1 77 ? -8.496 -7.249 5.731 1.00 87.69 77 GLY A C 1
ATOM 598 O O . GLY A 1 77 ? -8.102 -6.085 5.635 1.00 87.69 77 GLY A O 1
ATOM 599 N N . GLN A 1 78 ? -9.783 -7.581 5.857 1.00 86.06 78 GLN A N 1
ATOM 600 C CA . GLN A 1 78 ? -10.885 -6.623 5.703 1.00 86.06 78 GLN A CA 1
ATOM 601 C C . GLN A 1 78 ? -10.673 -5.339 6.514 1.00 86.06 78 GLN A C 1
ATOM 603 O O . GLN A 1 78 ? -10.828 -4.247 5.995 1.00 86.06 78 GLN A O 1
ATOM 608 N N . LYS A 1 79 ? -10.201 -5.459 7.764 1.00 84.56 79 LYS A N 1
ATOM 609 C CA . LYS A 1 79 ? -9.919 -4.305 8.637 1.00 84.56 79 LYS A CA 1
ATOM 610 C C . LYS A 1 79 ? -8.822 -3.376 8.114 1.00 84.56 79 LYS A C 1
ATOM 612 O O . LYS A 1 79 ? -8.848 -2.187 8.393 1.00 84.56 79 LYS A O 1
ATOM 617 N N . LYS A 1 80 ? -7.797 -3.921 7.456 1.00 87.25 80 LYS A N 1
ATOM 618 C CA . LYS A 1 80 ? -6.692 -3.121 6.908 1.00 87.25 80 LYS A CA 1
ATOM 619 C C . LYS A 1 80 ? -7.096 -2.468 5.598 1.00 87.25 80 LYS A C 1
ATOM 621 O O . LYS A 1 80 ? -6.761 -1.311 5.391 1.00 87.25 80 LYS A O 1
ATOM 626 N N . LEU A 1 81 ? -7.797 -3.223 4.755 1.00 88.06 81 LEU A N 1
ATOM 627 C CA . LEU A 1 81 ? -8.358 -2.717 3.512 1.00 88.06 81 LEU A CA 1
ATOM 628 C C . LEU A 1 81 ? -9.328 -1.568 3.797 1.00 88.06 81 LEU A C 1
ATOM 630 O O . LEU A 1 81 ? -9.170 -0.488 3.248 1.00 88.06 81 LEU A O 1
ATOM 634 N N . ASP A 1 82 ? -10.245 -1.763 4.743 1.00 85.12 82 ASP A N 1
ATOM 635 C CA . ASP A 1 82 ? -11.204 -0.736 5.135 1.00 85.12 82 ASP A CA 1
ATOM 636 C C . ASP A 1 82 ? -10.510 0.532 5.650 1.00 85.12 82 ASP A C 1
ATOM 638 O O . ASP A 1 82 ? -10.820 1.611 5.177 1.00 85.12 82 ASP A O 1
ATOM 642 N N . LYS A 1 83 ? -9.468 0.427 6.487 1.00 83.94 83 LYS A N 1
ATOM 643 C CA . LYS A 1 83 ? -8.682 1.601 6.932 1.00 83.94 83 LYS A CA 1
ATOM 644 C C . LYS A 1 83 ? -7.974 2.363 5.810 1.00 83.94 83 LYS A C 1
ATOM 646 O O . LYS A 1 83 ? -7.625 3.527 5.993 1.00 83.94 83 LYS A O 1
ATOM 651 N N . LEU A 1 84 ? -7.684 1.689 4.705 1.00 84.56 84 LEU A N 1
ATOM 652 C CA . LEU A 1 84 ? -6.997 2.259 3.551 1.00 84.56 84 LEU A CA 1
ATOM 653 C C . LEU A 1 84 ? -7.980 2.970 2.607 1.00 84.56 84 LEU A C 1
ATOM 655 O O . LEU A 1 84 ? -7.609 3.960 1.976 1.00 84.56 84 LEU A O 1
ATOM 659 N N . LEU A 1 85 ? -9.221 2.484 2.546 1.00 82.75 85 LEU A N 1
ATOM 660 C CA . LEU A 1 85 ? -10.308 3.024 1.724 1.00 82.75 85 LEU A CA 1
ATOM 661 C C . LEU A 1 85 ? -11.126 4.086 2.462 1.00 82.75 85 LEU A C 1
ATOM 663 O O . LEU A 1 85 ? -11.419 5.142 1.918 1.00 82.75 85 LEU A O 1
ATOM 667 N N . ASN A 1 86 ? -11.426 3.827 3.727 1.00 78.75 86 ASN A N 1
ATOM 668 C CA . ASN A 1 86 ? -12.184 4.672 4.631 1.00 78.75 86 ASN A CA 1
ATOM 669 C C . ASN A 1 86 ? -11.285 5.019 5.826 1.00 78.75 86 ASN A C 1
ATOM 671 O O . ASN A 1 86 ? -11.313 4.329 6.851 1.00 78.75 86 ASN A O 1
ATOM 675 N N . PRO A 1 87 ? -10.458 6.077 5.743 1.00 66.31 87 PRO A N 1
ATOM 676 C CA . PRO A 1 87 ? -9.689 6.554 6.883 1.00 66.31 87 PRO A CA 1
ATOM 677 C C . PRO A 1 87 ? -10.617 7.271 7.882 1.00 66.31 87 PRO A C 1
ATOM 679 O O . PRO A 1 87 ? -10.469 8.461 8.146 1.00 66.31 87 PRO A O 1
ATOM 682 N N . SER A 1 88 ? -11.602 6.571 8.448 1.00 61.91 88 SER A N 1
ATOM 683 C CA . SER A 1 88 ? -12.293 7.044 9.643 1.00 61.91 88 SER A CA 1
ATOM 684 C C . SER A 1 88 ? -11.309 6.951 10.807 1.00 61.91 88 SER A C 1
ATOM 686 O O . SER A 1 88 ? -10.951 5.863 11.260 1.00 61.91 88 SER A O 1
ATOM 688 N N . PHE A 1 89 ? -10.817 8.111 11.239 1.00 54.78 89 PHE A N 1
ATOM 689 C CA . PHE A 1 89 ? -10.165 8.279 12.533 1.00 54.78 89 PHE A CA 1
ATOM 690 C C . PHE A 1 89 ? -11.219 7.983 13.611 1.00 54.78 89 PHE A C 1
ATOM 692 O O . PHE A 1 89 ? -12.102 8.810 13.833 1.00 54.78 89 PHE A O 1
ATOM 699 N N . ASP A 1 90 ? -11.174 6.784 14.194 1.00 50.25 90 ASP A N 1
ATOM 700 C CA . ASP A 1 90 ? -11.809 6.499 15.490 1.00 50.25 90 ASP A CA 1
ATOM 701 C C . ASP A 1 90 ? -11.018 7.197 16.606 1.00 50.25 90 ASP A C 1
ATOM 703 O O . ASP A 1 90 ? -9.767 7.055 16.607 1.00 50.25 90 ASP A O 1
#

pLDDT: mean 80.27, std 16.31, range [42.25, 94.19]

Foldseek 3Di:
DDDDDPPVPPLPVCLFFWWAFPVRDIDGQVRVQVDDLVVQCRAPLQDSQLSVQQVVCCVPPNGRPTLVCSCVGPRDHPVSSCCGSPVPDD

Solvent-accessible surface area (backbone atoms only — not comparable to full-atom values): 5253 Å² total; per-residue (Å²): 140,82,88,78,82,82,60,89,82,65,59,79,72,52,44,37,51,38,34,35,34,71,86,66,51,77,41,42,37,74,55,59,65,68,55,51,59,70,60,41,42,46,26,48,76,34,43,70,70,33,22,49,30,48,53,49,45,35,73,77,76,39,76,61,89,30,56,65,59,47,56,76,28,65,81,38,45,72,74,35,51,44,39,23,49,51,72,72,84,125

Radius of gyration: 13.25 Å; Cα contacts (8 Å, |Δi|>4): 104; chains: 1; bounding box: 34×41×28 Å

Sequence (90 aa):
MGEAVTDNSSQNDLNSLYAFQRDGTQVSIEQFNKMTLEELKNFTGIGEVTAQAILSYRNEKGQFASFDELINVKGIGQKKLDKLLNPSFD